Protein AF-A0A1G5H8C6-F1 (afdb_monomer_lite)

pLDDT: mean 85.15, std 7.7, range [57.81, 91.19]

Foldseek 3Di:
DDDPVLLVQLVVCVVVVDDLVRSCVVSVHDSVVSVVSVVD

Organism: NCBI:txid419481

Radius of gyration: 8.67 Å; chains: 1; bounding box: 19×20×19 Å

Sequence (40 aa):
MLQPDEVAAILRLKKLGWGSKTIARELGISKNTVKSYLKK

Secondary structure (DSSP, 8-state):
---HHHHHHHHHHHHTT--HHHHHHHHT--HHHHHHHH--

Structure (mmCIF, N/CA/C/O backbone):
data_AF-A0A1G5H8C6-F1
#
_entry.id   AF-A0A1G5H8C6-F1
#
loop_
_atom_site.group_PDB
_atom_site.id
_atom_site.type_symbol
_atom_site.label_atom_id
_atom_site.label_alt_id
_atom_site.label_comp_id
_atom_site.label_asym_id
_atom_site.label_entity_id
_atom_site.label_seq_id
_atom_site.pdbx_PDB_ins_code
_atom_site.Cartn_x
_atom_site.Cartn_y
_atom_site.Cartn_z
_atom_site.occupancy
_atom_site.B_iso_or_equiv
_atom_site.auth_seq_id
_atom_site.auth_comp_id
_atom_site.auth_asym_id
_atom_site.auth_atom_id
_atom_site.pdbx_PDB_model_num
ATOM 1 N N . MET A 1 1 ? 8.467 -5.018 -12.430 1.00 59.72 1 MET A N 1
ATOM 2 C CA . MET A 1 1 ? 7.350 -4.054 -12.529 1.00 59.72 1 MET A CA 1
ATOM 3 C C . MET A 1 1 ? 6.154 -4.710 -11.873 1.00 59.72 1 MET A C 1
ATOM 5 O O . MET A 1 1 ? 5.892 -5.856 -12.208 1.00 59.72 1 MET A O 1
ATOM 9 N N . LEU A 1 2 ? 5.527 -4.057 -10.892 1.00 66.06 2 LEU A N 1
ATOM 10 C CA . LEU A 1 2 ? 4.327 -4.600 -10.250 1.00 66.06 2 LEU A CA 1
ATOM 11 C C . LEU A 1 2 ? 3.208 -4.668 -11.292 1.00 66.06 2 LEU A C 1
ATOM 13 O O . LEU A 1 2 ? 3.092 -3.735 -12.097 1.00 66.06 2 LEU A O 1
ATOM 17 N N . GLN A 1 3 ? 2.435 -5.753 -11.313 1.00 78.44 3 GLN A N 1
ATOM 18 C CA . GLN A 1 3 ? 1.360 -5.862 -12.294 1.00 78.44 3 GLN A CA 1
ATOM 19 C C . GLN A 1 3 ? 0.306 -4.770 -12.044 1.00 78.44 3 GLN A C 1
ATOM 21 O O . GLN A 1 3 ? 0.078 -4.387 -10.891 1.00 78.44 3 GLN A O 1
ATOM 26 N N . PRO A 1 4 ? -0.341 -4.239 -13.097 1.00 78.00 4 PRO A N 1
ATOM 27 C CA . PRO A 1 4 ? -1.394 -3.236 -12.941 1.00 78.00 4 PRO A CA 1
ATOM 28 C C . PRO A 1 4 ? -2.526 -3.715 -12.016 1.00 78.00 4 PRO A C 1
ATOM 30 O O . PRO A 1 4 ? -3.055 -2.911 -11.247 1.00 78.00 4 PRO A O 1
ATOM 33 N N . ASP A 1 5 ? -2.823 -5.016 -12.002 1.00 81.38 5 ASP A N 1
ATOM 34 C CA . ASP A 1 5 ? -3.775 -5.639 -11.077 1.00 81.38 5 ASP A CA 1
ATOM 35 C C . ASP A 1 5 ? -3.374 -5.510 -9.602 1.00 81.38 5 ASP A C 1
ATOM 37 O O . ASP A 1 5 ? -4.205 -5.168 -8.759 1.00 81.38 5 ASP A O 1
ATOM 41 N N . GLU A 1 6 ? -2.094 -5.693 -9.270 1.00 83.81 6 GLU A N 1
ATOM 42 C CA . GLU A 1 6 ? -1.609 -5.533 -7.895 1.00 83.81 6 GLU A CA 1
ATOM 43 C C . GLU A 1 6 ? -1.697 -4.071 -7.443 1.00 83.81 6 GLU A C 1
ATOM 45 O O . GLU A 1 6 ? -2.094 -3.785 -6.312 1.00 83.81 6 GLU A O 1
ATOM 50 N N . VAL A 1 7 ? -1.386 -3.120 -8.330 1.00 86.12 7 VAL A N 1
ATOM 51 C CA . VAL A 1 7 ? -1.529 -1.683 -8.034 1.00 86.12 7 VAL A CA 1
ATOM 52 C C . VAL A 1 7 ? -3.000 -1.321 -7.815 1.00 86.12 7 VAL A C 1
ATOM 54 O O . VAL A 1 7 ? -3.326 -0.598 -6.868 1.00 86.12 7 VAL A O 1
ATOM 57 N N . ALA A 1 8 ? -3.904 -1.860 -8.636 1.00 88.50 8 ALA A N 1
ATOM 58 C CA . ALA A 1 8 ? -5.342 -1.673 -8.470 1.00 88.50 8 ALA A CA 1
ATOM 59 C C . ALA A 1 8 ? -5.846 -2.262 -7.142 1.00 88.50 8 ALA A C 1
ATOM 61 O O . ALA A 1 8 ? -6.657 -1.626 -6.460 1.00 88.50 8 ALA A O 1
ATOM 62 N N . ALA A 1 9 ? -5.335 -3.428 -6.734 1.00 89.06 9 ALA A N 1
ATOM 63 C CA . ALA A 1 9 ? -5.640 -4.031 -5.440 1.00 89.06 9 ALA A CA 1
ATOM 64 C C . ALA A 1 9 ? -5.154 -3.154 -4.275 1.00 89.06 9 ALA A C 1
ATOM 66 O O . ALA A 1 9 ? -5.929 -2.877 -3.358 1.00 89.06 9 ALA A O 1
ATOM 67 N N . ILE A 1 10 ? -3.922 -2.631 -4.336 1.00 88.94 10 ILE A N 1
ATOM 68 C CA . ILE A 1 10 ? 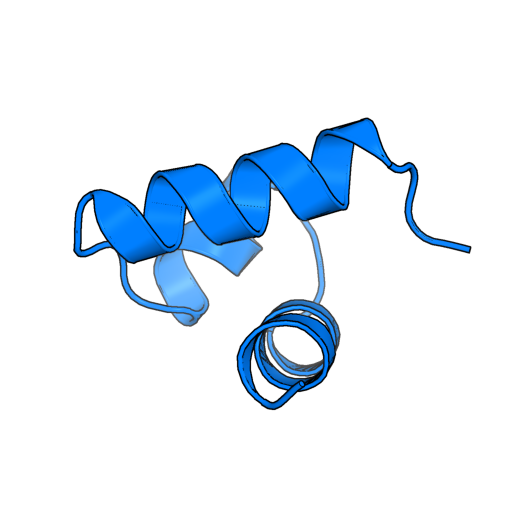-3.374 -1.713 -3.321 1.00 88.94 10 ILE A CA 1
ATOM 69 C C . ILE A 1 10 ? -4.270 -0.478 -3.155 1.00 88.94 10 ILE A C 1
ATOM 71 O O . ILE A 1 10 ? -4.620 -0.115 -2.028 1.00 88.94 10 ILE A O 1
ATOM 75 N N . LEU A 1 11 ? -4.655 0.161 -4.264 1.00 88.00 11 LEU A N 1
ATOM 76 C CA . LEU A 1 11 ? -5.490 1.365 -4.245 1.00 88.00 11 LEU A CA 1
ATOM 77 C C . LEU A 1 11 ? -6.905 1.073 -3.736 1.00 88.00 11 LEU A C 1
ATOM 79 O O . LEU A 1 11 ? -7.430 1.835 -2.920 1.00 88.00 11 LEU A O 1
ATOM 83 N N . ARG A 1 12 ? -7.512 -0.045 -4.158 1.00 90.00 12 ARG A N 1
ATOM 84 C CA . ARG A 1 12 ?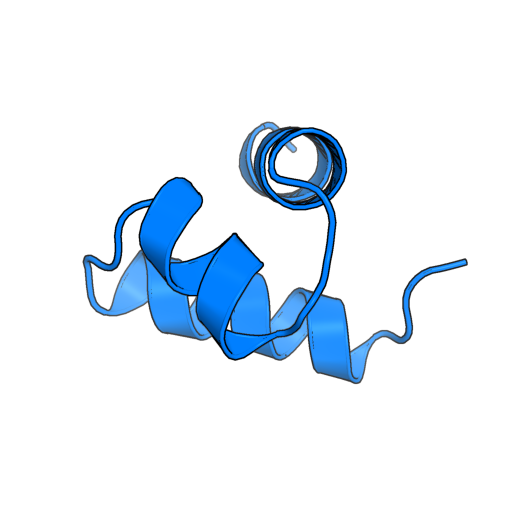 -8.829 -0.477 -3.665 1.00 90.00 12 ARG A CA 1
ATOM 85 C C . ARG A 1 12 ? -8.800 -0.740 -2.167 1.00 90.00 12 ARG A C 1
ATOM 87 O O . ARG A 1 12 ? -9.607 -0.165 -1.443 1.00 90.00 12 ARG A O 1
ATOM 94 N N . LEU A 1 13 ? -7.846 -1.534 -1.688 1.00 89.88 13 LEU A N 1
ATOM 95 C CA . LEU A 1 13 ? -7.724 -1.856 -0.267 1.00 89.88 13 LEU A CA 1
ATOM 96 C C . LEU A 1 13 ? -7.462 -0.597 0.568 1.00 89.88 13 LEU A C 1
ATOM 98 O O . LEU A 1 13 ? -8.073 -0.411 1.621 1.00 89.88 13 LEU A O 1
ATOM 102 N N . LYS A 1 14 ? -6.630 0.329 0.076 1.00 88.50 14 LYS A N 1
ATOM 103 C CA . LYS A 1 14 ? -6.420 1.613 0.753 1.00 88.50 14 LYS A CA 1
ATOM 104 C C . LYS A 1 14 ? -7.700 2.448 0.819 1.00 88.50 14 LYS A C 1
ATOM 106 O O . L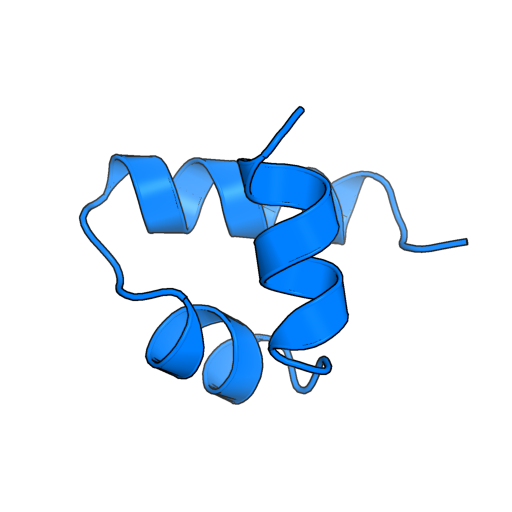YS A 1 14 ? -7.963 3.045 1.863 1.00 88.50 14 LYS A O 1
ATOM 111 N N . LYS A 1 15 ? -8.496 2.473 -0.254 1.00 88.44 15 LYS A N 1
ATOM 112 C CA . LYS A 1 15 ? -9.801 3.153 -0.291 1.00 88.44 15 LYS A CA 1
ATOM 113 C C . LYS A 1 15 ? -10.814 2.517 0.667 1.00 88.44 15 LYS A C 1
ATOM 115 O O . LYS A 1 15 ? -11.620 3.236 1.244 1.00 88.44 15 LYS A O 1
ATOM 120 N N . LEU A 1 16 ? -10.722 1.208 0.899 1.00 90.50 16 LEU A N 1
ATOM 121 C CA . LEU A 1 16 ? -11.466 0.495 1.945 1.00 90.50 16 LEU A CA 1
ATOM 122 C C . LEU A 1 16 ? -10.970 0.787 3.378 1.00 90.50 16 LEU A C 1
ATOM 124 O O . LEU A 1 16 ? -11.527 0.255 4.331 1.00 90.50 16 LEU A O 1
ATOM 128 N N . GLY A 1 17 ? -9.929 1.606 3.558 1.00 91.00 17 GLY A N 1
ATOM 129 C CA . GLY A 1 17 ? -9.387 1.956 4.874 1.00 91.00 17 GLY A CA 1
ATOM 130 C C . GLY A 1 17 ? -8.296 1.011 5.379 1.00 91.00 17 GLY A C 1
ATOM 131 O O . GLY A 1 17 ? -7.853 1.138 6.521 1.00 91.00 17 GLY A O 1
ATOM 132 N N . TRP A 1 18 ? -7.811 0.086 4.547 1.00 91.19 18 TRP A N 1
ATOM 133 C CA . TRP A 1 18 ? -6.784 -0.857 4.973 1.00 91.19 18 TRP A CA 1
ATOM 134 C C . TRP A 1 18 ? -5.431 -0.161 5.155 1.00 91.19 18 TRP A C 1
ATOM 136 O O . TRP A 1 18 ? -5.005 0.700 4.374 1.00 91.19 18 TRP A O 1
ATOM 146 N N . GLY A 1 19 ? -4.724 -0.552 6.215 1.00 88.06 19 GLY A N 1
ATOM 147 C CA . GLY A 1 19 ? -3.380 -0.069 6.504 1.00 88.06 19 GLY A CA 1
ATOM 148 C C . GLY A 1 19 ? -2.343 -0.655 5.546 1.00 88.06 19 GLY A C 1
ATOM 149 O O . GLY A 1 19 ? -2.432 -1.809 5.134 1.00 88.06 19 GLY A O 1
ATOM 150 N N . SER A 1 20 ? -1.292 0.109 5.240 1.00 88.75 20 SER A N 1
ATOM 151 C CA . SER A 1 20 ? -0.245 -0.298 4.287 1.00 88.75 20 SER A CA 1
ATOM 152 C C . SER A 1 20 ? 0.467 -1.601 4.678 1.00 88.75 20 SER A C 1
ATOM 154 O O . SER A 1 20 ? 0.911 -2.339 3.807 1.00 88.75 20 SER A O 1
ATOM 156 N N . LYS A 1 21 ? 0.575 -1.894 5.985 1.00 89.44 21 LYS A N 1
ATOM 157 C CA . LYS A 1 21 ? 1.105 -3.171 6.499 1.00 89.44 21 LYS A CA 1
ATOM 158 C C . LYS A 1 21 ? 0.171 -4.348 6.204 1.00 89.44 21 LYS A C 1
ATOM 160 O O . LYS A 1 21 ? 0.661 -5.414 5.858 1.00 89.44 21 LYS A O 1
ATOM 165 N N . THR A 1 22 ? -1.138 -4.153 6.347 1.00 90.44 22 THR A N 1
ATOM 166 C CA . THR A 1 22 ? -2.143 -5.192 6.090 1.00 90.44 22 THR A CA 1
ATOM 167 C C . THR A 1 22 ? -2.183 -5.523 4.606 1.00 90.44 22 THR A C 1
ATOM 169 O O . THR A 1 22 ? -2.067 -6.682 4.244 1.00 90.44 22 THR A O 1
ATOM 172 N N . ILE A 1 23 ? -2.205 -4.496 3.751 1.00 90.75 23 ILE A N 1
ATOM 173 C CA . ILE A 1 23 ? -2.161 -4.646 2.288 1.00 90.75 23 ILE A CA 1
ATOM 174 C C . ILE A 1 23 ? -0.897 -5.393 1.844 1.00 90.75 23 ILE A C 1
ATOM 176 O O . ILE A 1 23 ? -0.967 -6.298 1.024 1.00 90.75 23 ILE A O 1
ATOM 180 N N . ALA A 1 24 ? 0.258 -5.037 2.412 1.00 90.06 24 ALA A N 1
ATOM 181 C CA . ALA A 1 24 ? 1.527 -5.702 2.128 1.00 90.06 24 ALA A CA 1
ATOM 182 C C . ALA A 1 24 ? 1.502 -7.194 2.494 1.00 90.06 24 ALA A C 1
ATOM 184 O O . ALA A 1 24 ? 1.983 -8.021 1.728 1.00 90.06 24 ALA A O 1
ATOM 185 N N . ARG A 1 25 ? 0.924 -7.538 3.651 1.00 90.12 25 ARG A N 1
ATOM 186 C CA . ARG A 1 25 ? 0.794 -8.929 4.097 1.00 90.12 25 ARG A CA 1
ATOM 187 C C . ARG A 1 25 ? -0.182 -9.721 3.226 1.00 90.12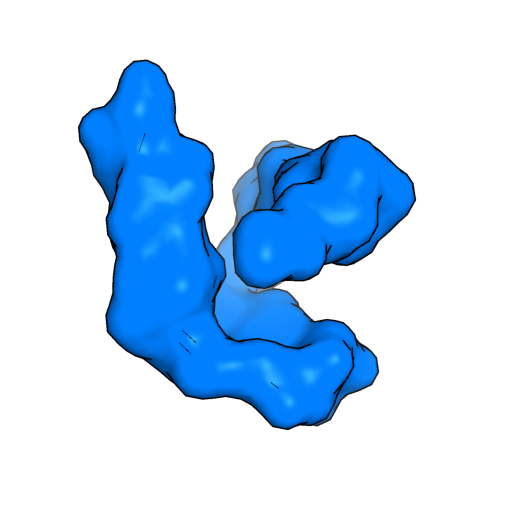 25 ARG A C 1
ATOM 189 O O . ARG A 1 25 ? 0.119 -10.863 2.910 1.00 90.12 25 ARG A O 1
ATOM 196 N N . GLU A 1 26 ? -1.294 -9.108 2.834 1.00 88.62 26 GLU A N 1
ATOM 197 C CA . GLU A 1 26 ? -2.331 -9.739 2.012 1.00 88.62 26 GLU A CA 1
ATOM 198 C C . GLU A 1 26 ? -1.835 -10.046 0.596 1.00 88.62 26 GLU A C 1
ATOM 200 O O . GLU A 1 26 ? -2.055 -11.128 0.066 1.00 88.62 26 GLU A O 1
ATOM 205 N N . LEU A 1 27 ? -1.113 -9.097 -0.001 1.00 85.31 27 LEU A N 1
ATOM 206 C CA . LEU A 1 27 ? -0.570 -9.229 -1.353 1.00 85.31 27 LEU A CA 1
ATOM 207 C C . LEU A 1 27 ? 0.801 -9.925 -1.383 1.00 85.31 27 LEU A C 1
ATOM 209 O O . LEU A 1 27 ? 1.338 -10.165 -2.455 1.00 85.31 27 LEU A O 1
ATOM 213 N N . GLY A 1 28 ? 1.408 -10.214 -0.226 1.00 87.94 28 GLY A N 1
ATOM 214 C CA . GLY A 1 28 ? 2.752 -10.799 -0.149 1.00 87.94 28 GLY A CA 1
ATOM 215 C C . GLY A 1 28 ? 3.876 -9.874 -0.639 1.00 87.94 28 GLY A C 1
ATOM 216 O O . GLY A 1 28 ? 4.990 -10.328 -0.895 1.00 87.94 28 GLY A O 1
ATOM 217 N N . ILE A 1 29 ? 3.611 -8.571 -0.760 1.00 87.56 29 ILE A N 1
ATOM 218 C CA . ILE A 1 29 ? 4.561 -7.579 -1.274 1.00 87.56 29 ILE A CA 1
ATOM 219 C C . ILE A 1 29 ? 5.182 -6.750 -0.154 1.00 87.56 29 ILE A C 1
ATOM 221 O O . ILE A 1 29 ? 4.645 -6.584 0.940 1.00 87.56 29 ILE A O 1
ATOM 225 N N . SER A 1 30 ? 6.327 -6.139 -0.442 1.00 87.38 30 SER A N 1
ATOM 226 C CA . SER A 1 30 ? 6.992 -5.255 0.514 1.00 87.38 30 SER A CA 1
ATOM 227 C C . SER A 1 30 ? 6.151 -4.015 0.843 1.00 87.38 30 SER A C 1
ATOM 229 O O . SER A 1 30 ? 5.666 -3.310 -0.044 1.00 87.38 30 SER A O 1
ATOM 231 N N . LYS A 1 31 ? 6.086 -3.644 2.131 1.00 84.50 31 LYS A N 1
ATOM 232 C CA . LYS A 1 31 ? 5.442 -2.394 2.596 1.00 84.50 31 LYS A CA 1
ATOM 233 C C . LYS A 1 31 ? 5.992 -1.138 1.905 1.00 84.50 31 LYS A C 1
ATOM 235 O O . LYS A 1 31 ? 5.287 -0.139 1.795 1.00 84.50 31 LYS A O 1
ATOM 240 N N . ASN A 1 32 ? 7.255 -1.178 1.473 1.00 88.56 32 ASN A N 1
ATOM 241 C CA . ASN A 1 32 ? 7.909 -0.087 0.755 1.00 88.56 32 ASN A CA 1
ATOM 242 C C . ASN A 1 32 ? 7.305 0.089 -0.640 1.00 88.56 32 ASN A C 1
ATOM 244 O O . ASN A 1 32 ? 7.067 1.219 -1.050 1.00 88.56 32 ASN A O 1
ATOM 248 N N . THR A 1 33 ? 6.984 -1.016 -1.313 1.00 88.00 33 THR A N 1
ATOM 249 C CA . THR A 1 33 ? 6.273 -1.034 -2.593 1.00 88.00 33 THR A CA 1
ATOM 250 C C . THR A 1 33 ? 4.898 -0.406 -2.427 1.00 88.00 33 THR A C 1
ATOM 252 O O . THR A 1 33 ? 4.599 0.587 -3.081 1.00 88.00 33 THR A O 1
ATOM 255 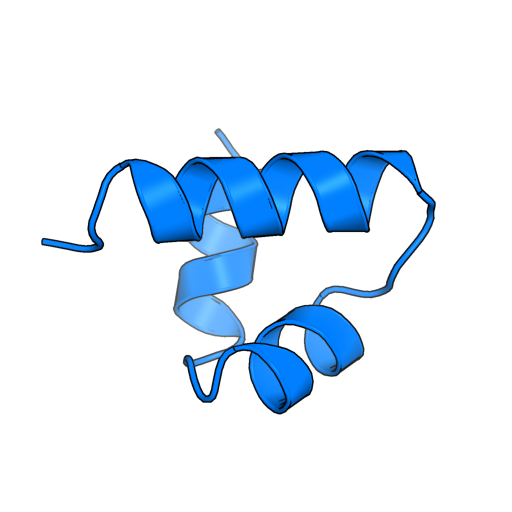N N . VAL A 1 34 ? 4.115 -0.885 -1.454 1.00 87.62 34 VAL A N 1
ATOM 256 C CA . VAL A 1 34 ? 2.801 -0.309 -1.124 1.00 87.62 34 VAL A CA 1
ATOM 257 C C . VAL A 1 34 ? 2.912 1.192 -0.847 1.00 87.62 34 VAL A C 1
ATOM 259 O O . VAL A 1 34 ? 2.174 1.979 -1.425 1.00 87.62 34 VAL A O 1
ATOM 262 N N . LYS A 1 35 ? 3.867 1.624 -0.013 1.00 87.50 35 LYS A N 1
ATOM 263 C CA . LYS A 1 35 ? 4.087 3.052 0.268 1.00 87.50 35 LYS A CA 1
ATOM 264 C C . LYS A 1 35 ? 4.462 3.858 -0.973 1.00 87.50 35 LYS A C 1
ATOM 266 O O . LYS A 1 35 ? 3.987 4.978 -1.097 1.00 87.50 35 LYS A O 1
ATOM 271 N N . SER A 1 36 ? 5.304 3.319 -1.850 1.00 87.06 36 SER A N 1
ATOM 272 C CA . SER A 1 36 ? 5.707 3.985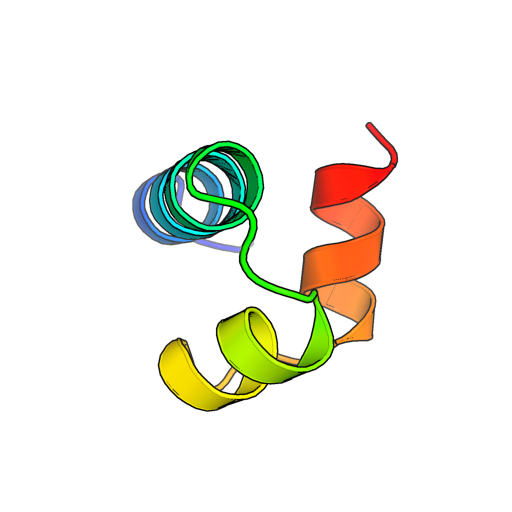 -3.092 1.00 87.06 36 SER A CA 1
ATOM 273 C C . SER A 1 36 ? 4.497 4.242 -3.994 1.00 87.06 36 SER A C 1
ATOM 275 O O . SER A 1 36 ? 4.316 5.356 -4.477 1.00 87.06 36 SER A O 1
ATOM 277 N N . TYR A 1 37 ? 3.614 3.248 -4.129 1.00 83.94 37 TYR A N 1
ATOM 278 C CA . TYR A 1 37 ? 2.389 3.361 -4.925 1.00 83.94 37 TYR A CA 1
ATOM 279 C C . TYR A 1 37 ? 1.299 4.216 -4.272 1.00 83.94 37 TYR A C 1
ATOM 281 O O . TYR A 1 37 ? 0.509 4.817 -4.984 1.00 83.94 37 TYR A O 1
ATOM 289 N N . LEU A 1 38 ? 1.256 4.297 -2.939 1.00 80.69 38 LEU A N 1
ATOM 290 C CA . LEU A 1 38 ? 0.296 5.138 -2.212 1.00 80.69 38 LEU A CA 1
ATOM 291 C C . LEU A 1 38 ? 0.730 6.602 -2.054 1.00 80.69 38 LEU A C 1
ATOM 293 O O . LEU A 1 38 ? -0.079 7.425 -1.639 1.00 80.69 38 LEU A O 1
ATOM 297 N N . LYS A 1 39 ? 2.011 6.912 -2.276 1.00 78.25 39 LYS A N 1
ATOM 298 C CA . LYS A 1 39 ? 2.558 8.275 -2.170 1.00 78.25 39 LYS A CA 1
ATOM 299 C C . LYS A 1 39 ? 2.488 9.035 -3.503 1.00 78.25 39 LYS A C 1
ATOM 301 O O . LYS A 1 39 ? 2.789 10.225 -3.528 1.00 78.25 39 LYS A O 1
ATOM 306 N N . LYS A 1 40 ? 2.149 8.338 -4.585 1.00 57.81 40 LYS A N 1
ATOM 307 C CA . LYS A 1 40 ? 1.926 8.913 -5.907 1.00 57.81 40 LYS A CA 1
ATOM 308 C C . LYS A 1 40 ? 0.466 9.319 -6.044 1.00 57.81 40 LYS A C 1
ATOM 310 O O . LYS A 1 40 ? 0.241 10.381 -6.654 1.00 57.81 40 LYS A O 1
#

InterPro domains:
  IPR013249 RNA polymerase sigma factor 70, region 4 type 2 [PF08281] (5-39)
  IPR016032 Signal transduction response regulator, C-terminal effector [SSF46894] (9-39)